Protein AF-A0A662P070-F1 (afdb_monomer)

Nearest PDB structures (foldseek):
  2gzx-assembly2_B  TM=8.001E-01  e=5.712E-09  Staphylococcus aureus subsp. aureus MW2
  3gg7-assembly1_A  TM=8.193E-01  e=1.951E-08  Deinococcus radiodurans
  1zzm-assembly1_A  TM=8.543E-01  e=7.584E-08  Escherichia coli
  3u4c-assembly1_A-2  TM=3.719E-01  e=3.209E-01  Bacillus subtilis
  1xg5-assembly2_B-2  TM=3.369E-01  e=1.247E+00  Homo sapiens

Sequence (146 aa):
MLVDVHCHLHLMRKHREALEKLKAEKIGCITHGLDPSSNRYVLELCKKERGVVYPSIGIHPRYAVNLSEEELEKELAFIEENSKKIICIGEIGLDYYRITDKDNRRKEKEVFLKLLELAEKLEKPISVHSRGAEEEVIETLGSYDL

Radius of gyration: 15.21 Å; Cα contacts (8 Å, |Δi|>4): 243; chains: 1; bounding box: 42×36×36 Å

pLDDT: mean 97.09, std 2.4, range [81.12, 98.88]

Mean predicted aligned error: 2.45 Å

Foldseek 3Di:
DAEAEEDALVPDPPSVVVLVVLVVVVYAYEHEAAFDVSLVVQLVVCVVSPSRYFYEYEHALVRQLVDDPVRLVVVLVVCLVCLVRHQAHDDAEAACVPDPDDSSRVRSVVRRLSSLVSCLVSVHHYHYDQHVNVVVRVVSCVVGDD

Secondary structure (DSSP, 8-state):
-EEEEEE-GGG-TTHHHHHHHHHHTTEEEEEEP-SHHHHHHHHHHHHHSTTTEEEEE---HHHHTT--HHHHHHHHHHHHHTGGG-SEEEEEE--TTT--SHHHHHHHHHHHHHHHHHHHHTT--EEEE-TT-HHHHHHHHTTS--

Structure (mmCIF, N/CA/C/O backbone):
data_AF-A0A662P070-F1
#
_entry.id   AF-A0A662P070-F1
#
loop_
_atom_site.group_PDB
_atom_site.id
_atom_site.type_symbol
_atom_site.label_atom_id
_atom_site.label_alt_id
_atom_site.label_comp_id
_atom_site.label_asym_id
_atom_site.label_entity_id
_atom_site.label_seq_id
_atom_site.pdbx_PDB_ins_code
_atom_site.Cartn_x
_atom_site.Cartn_y
_atom_site.Cartn_z
_atom_site.occupancy
_atom_site.B_iso_or_equiv
_atom_site.auth_seq_id
_atom_site.auth_comp_id
_atom_site.auth_asym_id
_atom_site.auth_atom_id
_atom_site.pdbx_PDB_model_num
ATOM 1 N N . MET A 1 1 ? -22.743 -3.155 9.155 1.00 81.12 1 MET A N 1
ATOM 2 C CA . MET A 1 1 ? -21.753 -2.060 9.218 1.00 81.12 1 MET A CA 1
ATOM 3 C C . MET A 1 1 ? -21.093 -1.993 7.856 1.00 81.12 1 MET A C 1
ATOM 5 O O . MET A 1 1 ? -20.703 -3.047 7.373 1.00 81.12 1 MET A O 1
ATOM 9 N N . LEU A 1 2 ? -21.063 -0.825 7.213 1.00 95.88 2 LEU A N 1
ATOM 10 C CA . LEU A 1 2 ? -20.390 -0.653 5.920 1.00 95.88 2 LEU A CA 1
ATOM 11 C C . LEU A 1 2 ? -18.925 -0.274 6.150 1.00 95.88 2 LEU A C 1
ATOM 13 O O . LEU A 1 2 ? -18.608 0.378 7.148 1.00 95.88 2 LEU A O 1
ATOM 17 N N . VAL A 1 3 ? -18.051 -0.683 5.232 1.00 96.62 3 VAL A N 1
ATOM 18 C CA . VAL A 1 3 ? -16.630 -0.327 5.247 1.00 96.62 3 VAL A CA 1
ATOM 19 C C . VAL A 1 3 ? -16.210 0.090 3.844 1.00 96.62 3 VAL A C 1
ATOM 21 O O . VAL A 1 3 ? -16.419 -0.659 2.893 1.00 96.62 3 VAL A O 1
ATOM 24 N N . ASP A 1 4 ? -15.621 1.275 3.729 1.00 96.94 4 ASP A N 1
ATOM 25 C CA . ASP A 1 4 ? -14.886 1.687 2.536 1.00 96.94 4 ASP A CA 1
ATOM 26 C C . ASP A 1 4 ? -13.483 1.068 2.590 1.00 96.94 4 ASP A C 1
ATOM 28 O O . ASP A 1 4 ? -12.659 1.436 3.431 1.00 96.94 4 ASP A O 1
ATOM 32 N N . VAL A 1 5 ? -13.239 0.066 1.747 1.00 97.19 5 VAL A N 1
ATOM 33 C CA . VAL A 1 5 ? -12.012 -0.739 1.799 1.00 97.19 5 VAL A CA 1
ATOM 34 C C . VAL A 1 5 ? -10.802 -0.052 1.172 1.00 97.19 5 VAL A C 1
ATOM 36 O O . VAL A 1 5 ? -9.703 -0.582 1.300 1.00 97.19 5 VAL A O 1
ATOM 39 N N . HIS A 1 6 ? -10.981 1.094 0.508 1.00 97.88 6 HIS A N 1
ATOM 40 C CA . HIS A 1 6 ? -9.875 1.804 -0.117 1.00 97.88 6 HIS A CA 1
ATOM 41 C C . HIS A 1 6 ? -10.179 3.295 -0.298 1.00 97.88 6 HIS A C 1
ATOM 43 O O . HIS A 1 6 ? -10.947 3.696 -1.174 1.00 97.88 6 HIS A O 1
ATOM 49 N N . CYS A 1 7 ? -9.503 4.144 0.477 1.00 96.94 7 CYS A N 1
ATOM 50 C CA . CYS A 1 7 ? -9.527 5.588 0.267 1.00 96.94 7 CYS A CA 1
ATOM 51 C C . CYS A 1 7 ? -8.201 6.278 0.637 1.00 96.94 7 CYS A C 1
ATOM 53 O O . CYS A 1 7 ? -7.297 5.698 1.240 1.00 96.94 7 CYS A O 1
ATOM 55 N N . HIS A 1 8 ? -8.099 7.574 0.324 1.00 97.06 8 HIS A N 1
ATOM 56 C CA . HIS A 1 8 ? -6.976 8.427 0.731 1.00 97.06 8 HIS A CA 1
ATOM 57 C C . HIS A 1 8 ? -7.488 9.662 1.469 1.00 97.06 8 HIS A C 1
ATOM 59 O O . HIS A 1 8 ? -7.460 10.777 0.941 1.00 97.06 8 HIS A O 1
ATOM 65 N N . LEU A 1 9 ? -7.955 9.484 2.709 1.00 95.06 9 LEU A N 1
ATOM 66 C CA . LEU A 1 9 ? -8.494 10.587 3.516 1.00 95.06 9 LEU A CA 1
ATOM 67 C C . LEU A 1 9 ? -7.517 11.764 3.610 1.00 95.06 9 LEU A C 1
ATOM 69 O O . LEU A 1 9 ? -7.926 12.915 3.498 1.00 95.06 9 LEU A O 1
ATOM 73 N N . HIS A 1 10 ? -6.222 11.481 3.751 1.00 90.94 10 HIS A N 1
ATOM 74 C CA . HIS A 1 10 ? -5.174 12.495 3.869 1.00 90.94 10 HIS A CA 1
ATOM 75 C C . HIS A 1 10 ? -5.015 13.392 2.623 1.00 90.94 10 HIS A C 1
ATOM 77 O O . HIS A 1 10 ? -4.516 14.509 2.744 1.00 90.94 10 HIS A O 1
ATOM 83 N N . LEU A 1 11 ? -5.483 12.952 1.448 1.00 93.94 11 LEU A N 1
ATOM 84 C CA . LEU A 1 11 ? -5.479 13.743 0.210 1.00 93.94 11 LEU A CA 1
ATOM 85 C C . LEU A 1 11 ? -6.790 14.504 -0.027 1.00 93.9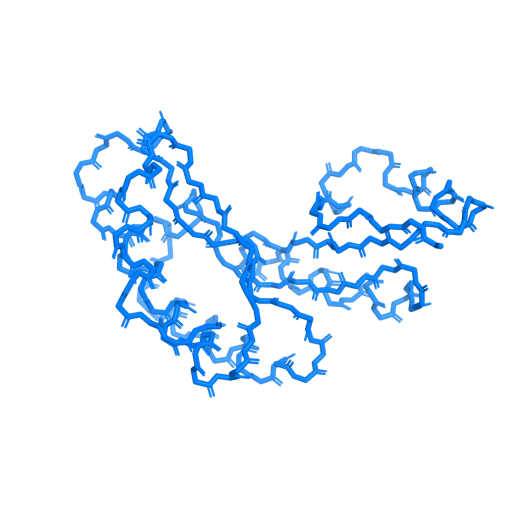4 11 LEU A C 1
ATOM 87 O O . LEU A 1 11 ? -6.876 15.347 -0.924 1.00 93.94 11 LEU A O 1
ATOM 91 N N . MET A 1 12 ? -7.839 14.231 0.752 1.00 92.75 12 MET A N 1
ATOM 92 C CA . MET A 1 12 ? -9.137 14.863 0.544 1.00 92.75 12 MET A CA 1
ATOM 93 C C . MET A 1 12 ? -9.133 16.316 1.025 1.00 92.75 12 MET A C 1
ATOM 95 O O . MET A 1 12 ? -8.923 16.615 2.205 1.00 92.75 12 MET A O 1
ATOM 99 N N . ARG A 1 13 ? -9.521 17.238 0.132 1.00 90.88 13 ARG A N 1
ATOM 100 C CA . ARG A 1 13 ? -9.687 18.669 0.460 1.00 90.88 13 ARG A CA 1
ATOM 101 C C . ARG A 1 13 ? -10.602 18.900 1.669 1.00 90.88 13 ARG A C 1
ATOM 103 O O . ARG A 1 13 ? -10.372 19.810 2.454 1.00 90.88 13 ARG A O 1
ATOM 110 N N . LYS A 1 14 ? -11.641 18.073 1.813 1.00 92.44 14 LYS A N 1
ATOM 111 C CA . LYS A 1 14 ? -12.642 18.132 2.889 1.00 92.44 14 LYS A CA 1
ATOM 112 C C . LYS A 1 14 ? -12.567 16.911 3.818 1.00 92.44 14 LYS A C 1
ATOM 114 O O . LYS A 1 14 ? -13.599 16.403 4.243 1.00 92.44 14 LYS A O 1
ATOM 119 N N . HIS A 1 15 ? -11.361 16.426 4.129 1.00 91.50 15 HIS A N 1
ATOM 120 C CA . HIS A 1 15 ? -11.171 15.213 4.940 1.00 91.50 15 HIS A CA 1
ATOM 121 C C . HIS A 1 15 ? -11.894 15.255 6.297 1.00 91.50 15 HIS A C 1
ATOM 123 O O . HIS A 1 15 ? -12.455 14.248 6.710 1.00 91.50 15 HIS A O 1
ATOM 129 N N . ARG A 1 16 ? -11.963 16.419 6.965 1.00 92.19 16 ARG A N 1
ATOM 130 C CA . ARG A 1 16 ? -12.717 16.568 8.225 1.00 92.19 16 ARG A CA 1
ATOM 131 C C . ARG A 1 16 ? -14.216 16.340 8.041 1.00 92.19 16 ARG A C 1
ATOM 133 O O . ARG A 1 16 ? -14.809 15.595 8.804 1.00 92.19 16 ARG A O 1
ATOM 140 N N . GLU A 1 17 ? -14.822 16.938 7.014 1.00 95.25 17 GLU A N 1
ATOM 141 C CA . GLU A 1 17 ? -16.247 16.723 6.719 1.00 95.25 17 GLU A CA 1
ATOM 142 C C . GLU A 1 17 ? -16.523 15.259 6.350 1.00 95.25 17 GLU A C 1
ATOM 144 O O . GLU A 1 17 ? -17.544 14.706 6.750 1.00 95.25 17 GLU A O 1
ATOM 149 N N . ALA A 1 18 ? -15.615 14.623 5.601 1.00 94.88 18 ALA A N 1
ATOM 150 C CA . ALA A 1 18 ? -15.723 13.206 5.263 1.00 94.88 18 ALA A CA 1
ATOM 151 C C . ALA A 1 18 ? -15.679 12.324 6.521 1.00 94.88 18 ALA A C 1
ATOM 153 O O . ALA A 1 18 ? -16.533 11.460 6.692 1.00 94.88 18 ALA A O 1
ATOM 154 N N . LEU A 1 19 ? -14.742 12.590 7.433 1.00 95.75 19 LEU A N 1
ATOM 155 C CA . LEU A 1 19 ? -14.610 11.878 8.702 1.00 95.75 19 LEU A CA 1
ATOM 156 C C . LEU A 1 19 ? -15.855 12.014 9.593 1.00 95.75 19 LEU A C 1
ATOM 158 O O . LEU A 1 19 ? -16.313 11.021 10.153 1.00 95.75 19 LEU A O 1
ATOM 162 N N . GLU A 1 20 ? -16.427 13.214 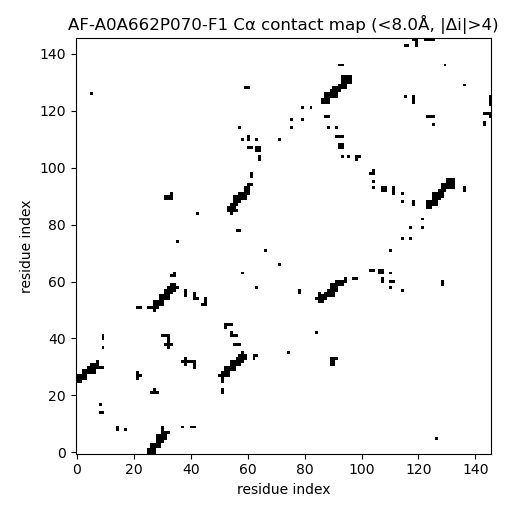9.702 1.00 95.81 20 GLU A N 1
ATOM 163 C CA . GLU A 1 20 ? -17.666 13.418 10.464 1.00 95.81 20 GLU A CA 1
ATOM 164 C C . GLU A 1 20 ? -18.838 12.631 9.863 1.00 95.81 20 GLU A C 1
ATOM 166 O O . GLU A 1 20 ? -19.617 12.024 10.598 1.00 95.81 20 GLU A O 1
ATOM 171 N N . LYS A 1 21 ? -18.929 12.555 8.528 1.00 95.56 21 LYS A N 1
ATOM 172 C CA . LYS A 1 21 ? -19.931 11.714 7.856 1.00 95.56 21 LYS A CA 1
ATOM 173 C C . LYS A 1 21 ? -19.711 10.227 8.123 1.00 95.56 21 LYS A C 1
ATOM 175 O O . LYS A 1 21 ? -20.669 9.540 8.455 1.00 95.56 21 LYS A O 1
ATOM 180 N N . LEU A 1 22 ? -18.472 9.740 8.033 1.00 96.00 22 LEU A N 1
ATOM 181 C CA . LEU A 1 22 ? -18.137 8.346 8.353 1.00 96.00 22 LEU A CA 1
ATOM 182 C C . LEU A 1 22 ? -18.572 7.983 9.782 1.00 96.00 22 LEU A C 1
ATOM 184 O O . LEU A 1 22 ? -19.208 6.952 9.994 1.00 96.00 22 LEU A O 1
ATOM 188 N N . LYS A 1 23 ? -18.308 8.869 10.752 1.00 95.81 23 LYS A N 1
ATOM 189 C CA . LYS A 1 23 ? -18.736 8.706 12.150 1.00 95.81 23 LYS A CA 1
ATOM 190 C C . LYS A 1 23 ? -20.257 8.680 12.295 1.00 95.81 23 LYS A C 1
ATOM 192 O O . LYS A 1 23 ? -20.785 7.770 12.932 1.00 95.81 23 LYS A O 1
ATOM 197 N N . ALA A 1 24 ? -20.952 9.660 11.715 1.00 96.88 24 ALA A N 1
ATOM 198 C CA . ALA A 1 24 ? -22.406 9.782 11.815 1.00 96.88 24 ALA A CA 1
ATOM 199 C C . ALA A 1 24 ? -23.131 8.567 11.211 1.00 96.88 24 ALA A C 1
ATOM 201 O O . ALA A 1 24 ? -24.051 8.025 11.822 1.00 96.88 24 ALA A O 1
ATOM 202 N N . GLU A 1 25 ? -22.657 8.100 10.055 1.00 96.69 25 GLU A N 1
ATOM 203 C CA . GLU A 1 25 ? -23.226 6.968 9.315 1.00 96.69 25 GLU A CA 1
ATOM 204 C C . GLU A 1 25 ? -22.700 5.601 9.796 1.00 96.69 25 GLU A C 1
ATOM 206 O O . GLU A 1 25 ? -23.131 4.557 9.306 1.00 96.69 25 GLU A O 1
ATOM 211 N N . LYS A 1 26 ? -21.776 5.579 10.770 1.00 96.31 26 LYS A N 1
ATOM 212 C CA . LYS A 1 26 ? -21.126 4.361 11.294 1.00 96.31 26 LYS A CA 1
ATOM 213 C C . LYS A 1 26 ? -20.469 3.524 10.185 1.00 96.31 26 LYS A C 1
ATOM 215 O O . LYS A 1 26 ? -20.617 2.298 10.137 1.00 96.31 26 LYS A O 1
ATOM 220 N N . ILE A 1 27 ? -19.752 4.207 9.296 1.00 97.06 27 ILE A N 1
ATOM 221 C CA . ILE A 1 27 ? -18.984 3.621 8.196 1.00 97.06 27 ILE A CA 1
ATOM 222 C C . ILE A 1 27 ? -17.507 3.622 8.591 1.00 97.06 27 ILE A C 1
ATOM 224 O O . ILE A 1 27 ? -16.945 4.670 8.909 1.00 97.06 27 ILE A O 1
ATOM 228 N N . GLY A 1 28 ? -16.879 2.447 8.576 1.00 97.31 28 GLY A N 1
ATOM 229 C CA . GLY A 1 28 ? -15.428 2.336 8.719 1.00 97.31 28 GLY A CA 1
ATOM 230 C C . GLY A 1 28 ? -14.722 2.633 7.397 1.00 97.31 28 GLY A C 1
ATOM 231 O O . GLY A 1 28 ? -15.320 2.484 6.333 1.00 97.31 28 GLY A O 1
ATOM 232 N N . CYS A 1 29 ? -13.449 3.010 7.426 1.00 97.56 29 CYS A N 1
ATOM 233 C CA . CYS A 1 29 ? -12.664 3.106 6.196 1.00 97.56 29 CYS A CA 1
ATOM 234 C C . CYS A 1 29 ? -11.212 2.676 6.379 1.00 97.56 29 CYS A C 1
ATOM 236 O O . CYS A 1 29 ? -10.633 2.839 7.456 1.00 97.56 29 CYS A O 1
ATOM 238 N N . ILE A 1 30 ? -10.632 2.155 5.305 1.00 98.31 30 ILE A N 1
ATOM 239 C CA . ILE A 1 30 ? -9.211 1.858 5.185 1.00 98.31 30 ILE A CA 1
ATOM 240 C C . ILE A 1 30 ? -8.576 3.003 4.407 1.00 98.31 30 ILE A C 1
ATOM 242 O O . ILE A 1 30 ? -8.880 3.200 3.231 1.00 98.31 30 ILE A O 1
ATOM 246 N N . THR A 1 31 ? -7.709 3.776 5.062 1.00 98.25 31 THR A N 1
ATOM 247 C CA . THR A 1 31 ? -6.966 4.836 4.377 1.00 98.25 31 THR A CA 1
ATOM 248 C C . THR A 1 31 ? -5.546 4.377 4.084 1.00 98.25 31 THR A C 1
ATOM 250 O O . THR A 1 31 ? -4.839 3.910 4.978 1.00 98.25 31 THR A O 1
ATOM 253 N N . HIS A 1 32 ? -5.126 4.558 2.836 1.00 98.50 32 HIS A N 1
ATOM 254 C CA . HIS A 1 32 ? -3.812 4.144 2.353 1.00 98.50 32 HIS A CA 1
ATOM 255 C C . HIS A 1 32 ? -2.840 5.313 2.341 1.00 98.50 32 HIS A C 1
ATOM 257 O O . HIS A 1 32 ? -3.191 6.400 1.870 1.00 98.50 32 HIS A O 1
ATOM 263 N N . GLY A 1 33 ? -1.629 5.084 2.841 1.00 98.31 33 GLY A N 1
ATOM 264 C CA 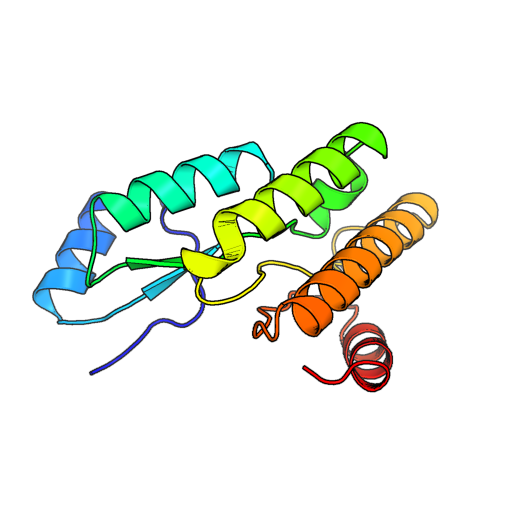. GLY A 1 33 ? -0.464 5.887 2.491 1.00 98.31 33 GLY A CA 1
ATOM 265 C C . GLY A 1 33 ? 0.082 5.465 1.124 1.00 98.31 33 GLY A C 1
ATOM 266 O O . GLY A 1 33 ? -0.213 4.378 0.627 1.00 98.31 33 GLY A O 1
ATOM 267 N N . LEU A 1 34 ? 0.817 6.367 0.484 1.00 98.31 34 LEU A N 1
ATOM 268 C CA . LEU A 1 34 ? 1.299 6.218 -0.894 1.00 98.31 34 LEU A CA 1
ATOM 269 C C . LEU A 1 34 ? 2.825 6.290 -0.997 1.00 98.31 34 LEU A C 1
ATOM 271 O O . LEU A 1 34 ? 3.399 5.908 -2.014 1.00 98.31 34 LEU A O 1
ATOM 275 N N . ASP A 1 35 ? 3.467 6.835 0.028 1.00 98.50 35 ASP A N 1
ATOM 276 C CA . ASP A 1 35 ? 4.880 7.162 0.074 1.00 98.50 35 ASP A CA 1
ATOM 277 C C . ASP A 1 35 ? 5.322 7.292 1.541 1.00 98.50 35 ASP A C 1
ATOM 279 O O . ASP A 1 35 ? 4.474 7.404 2.437 1.00 98.50 35 ASP A O 1
ATOM 283 N N . PRO A 1 36 ? 6.637 7.355 1.804 1.00 98.38 36 PRO A N 1
ATOM 284 C CA . PRO A 1 36 ? 7.171 7.541 3.141 1.00 98.38 36 PRO A CA 1
ATOM 285 C C . PRO A 1 36 ? 6.447 8.611 3.981 1.00 98.38 36 PRO A C 1
ATOM 287 O O . PRO A 1 36 ? 6.046 8.352 5.118 1.00 98.38 36 PRO A O 1
ATOM 290 N N . SER A 1 37 ? 6.244 9.815 3.459 1.00 98.00 37 SER A N 1
ATOM 291 C CA . SER A 1 37 ? 5.655 10.911 4.231 1.00 98.00 37 SER A CA 1
ATOM 292 C C . SER A 1 37 ? 4.180 10.660 4.562 1.00 98.00 37 SER A C 1
ATOM 294 O O . SER A 1 37 ? 3.760 10.828 5.715 1.00 98.00 37 SER A O 1
ATOM 296 N N . SER A 1 38 ? 3.400 10.187 3.586 1.00 98.25 38 SER A N 1
ATOM 297 C CA . SER A 1 38 ? 1.978 9.893 3.773 1.00 98.25 38 SER A CA 1
ATOM 298 C C . SER A 1 38 ? 1.748 8.670 4.665 1.00 98.25 38 SER A C 1
ATOM 300 O O . SER A 1 38 ? 0.809 8.686 5.461 1.00 98.25 38 SER A O 1
ATOM 302 N N . ASN A 1 39 ? 2.644 7.678 4.660 1.00 98.62 39 ASN A N 1
ATOM 303 C CA . ASN A 1 39 ? 2.592 6.531 5.574 1.00 98.62 39 ASN A CA 1
ATOM 304 C C . ASN A 1 39 ? 2.644 6.963 7.050 1.00 98.62 39 ASN A C 1
ATOM 306 O O . ASN A 1 39 ? 1.823 6.526 7.863 1.00 98.62 39 ASN A O 1
ATOM 310 N N . ARG A 1 40 ? 3.552 7.884 7.411 1.00 98.44 40 ARG A N 1
ATOM 311 C CA . ARG A 1 40 ? 3.632 8.421 8.787 1.00 98.44 40 ARG A CA 1
ATOM 312 C C . ARG A 1 40 ? 2.367 9.195 9.146 1.00 98.44 40 ARG A C 1
ATOM 314 O O . ARG A 1 40 ? 1.842 9.039 10.249 1.00 98.44 40 ARG A O 1
ATOM 321 N N . TYR A 1 41 ? 1.853 9.996 8.212 1.00 97.75 41 TYR A N 1
ATOM 322 C CA . TYR A 1 41 ? 0.612 10.736 8.420 1.00 97.75 41 TYR A CA 1
ATOM 323 C C . TYR A 1 41 ? -0.580 9.801 8.667 1.00 97.75 41 TYR A C 1
ATOM 325 O O . TYR A 1 41 ? -1.353 10.027 9.598 1.00 97.75 41 TYR A O 1
ATOM 333 N N . VAL A 1 42 ? -0.723 8.745 7.864 1.00 98.19 42 VAL A N 1
ATOM 334 C CA . VAL A 1 42 ? -1.817 7.771 7.969 1.00 98.19 42 VAL A CA 1
ATOM 335 C C . VAL A 1 42 ? -1.814 7.067 9.323 1.00 98.19 42 VAL A C 1
ATOM 337 O O . VAL A 1 42 ? -2.869 6.979 9.956 1.00 98.19 42 VAL A O 1
ATOM 340 N N . LEU A 1 43 ? -0.649 6.640 9.820 1.00 98.38 43 LEU A N 1
ATOM 341 C CA . LEU A 1 43 ? -0.547 6.039 11.153 1.00 98.38 43 LEU A CA 1
ATOM 342 C C . LEU A 1 43 ? -1.003 7.006 12.256 1.00 98.38 43 LEU A C 1
ATOM 344 O O . LEU A 1 43 ? -1.764 6.615 13.145 1.00 98.38 43 LEU A O 1
ATOM 348 N N . GLU A 1 44 ? -0.594 8.274 12.187 1.00 97.81 44 GLU A N 1
ATOM 349 C CA . GLU A 1 44 ? -0.993 9.286 13.171 1.00 97.81 44 GLU A CA 1
ATOM 350 C C . GLU A 1 44 ? -2.478 9.663 13.072 1.00 97.81 44 GLU A C 1
ATOM 352 O O . GLU A 1 44 ? -3.132 9.856 14.100 1.00 97.81 44 GLU A O 1
ATOM 357 N N . LEU A 1 45 ? -3.042 9.731 11.862 1.00 96.25 45 LEU A N 1
ATOM 358 C CA . LEU A 1 45 ? -4.475 9.950 11.658 1.00 96.25 45 LEU A CA 1
ATOM 359 C C . LEU A 1 45 ? -5.288 8.805 12.274 1.00 96.25 45 LEU A C 1
ATOM 361 O O . LEU A 1 45 ? -6.184 9.051 13.080 1.00 96.25 45 LEU A O 1
ATOM 365 N N . CYS A 1 46 ? -4.949 7.555 11.959 1.00 96.88 46 CYS A N 1
ATOM 366 C CA . CYS A 1 46 ? -5.691 6.391 12.452 1.00 96.88 46 CYS A CA 1
ATOM 367 C C . CYS A 1 46 ? -5.547 6.209 13.967 1.00 96.88 46 CYS A C 1
ATOM 369 O O . CYS A 1 46 ? -6.455 5.717 14.634 1.00 96.88 46 CYS A O 1
ATOM 371 N N . LYS A 1 47 ? -4.426 6.652 14.547 1.00 96.81 47 LYS A N 1
ATOM 372 C CA . LYS A 1 47 ? -4.250 6.709 16.001 1.00 96.81 47 LYS A CA 1
ATOM 373 C C . LYS A 1 47 ? -5.235 7.677 16.668 1.00 96.81 47 LYS A C 1
ATOM 375 O O . LYS A 1 47 ? -5.681 7.386 17.777 1.00 96.81 47 LYS A O 1
ATOM 380 N N . LYS A 1 48 ? -5.565 8.801 16.021 1.00 95.81 48 LYS A N 1
ATOM 381 C CA . LYS A 1 48 ? -6.536 9.792 16.521 1.00 95.81 48 LYS A CA 1
ATOM 382 C C . LYS A 1 48 ? -7.979 9.343 16.301 1.00 95.81 48 LYS A C 1
ATOM 384 O O . LYS A 1 48 ? -8.804 9.503 17.191 1.00 95.81 48 LYS A O 1
ATOM 389 N N . GLU A 1 49 ? -8.257 8.724 15.158 1.00 96.12 49 GLU A N 1
ATOM 390 C CA . GLU A 1 49 ? -9.606 8.346 14.713 1.00 96.12 49 GLU A CA 1
ATOM 391 C C . GLU A 1 49 ? -9.895 6.842 14.882 1.00 96.12 49 GLU A C 1
ATOM 393 O O . GLU A 1 49 ? -10.520 6.195 14.032 1.00 96.12 49 GLU A O 1
ATOM 398 N N . ARG A 1 50 ? -9.411 6.267 15.992 1.00 93.38 50 ARG A N 1
ATOM 399 C CA . ARG A 1 50 ? -9.543 4.836 16.303 1.00 93.38 50 ARG A CA 1
ATOM 400 C C . ARG A 1 50 ? -11.005 4.391 16.312 1.00 93.38 50 ARG A C 1
ATOM 402 O O . ARG A 1 50 ? -11.860 5.043 16.903 1.00 93.38 50 ARG A O 1
ATOM 409 N N . GLY A 1 51 ? -11.261 3.231 15.710 1.00 92.88 51 GLY A N 1
ATOM 410 C CA . GLY A 1 51 ? -12.599 2.636 15.612 1.00 92.88 51 GLY A CA 1
ATOM 411 C C . GLY A 1 51 ? -13.411 3.102 14.401 1.00 92.88 51 GLY A C 1
ATOM 412 O O . GLY A 1 51 ? -14.514 2.605 14.202 1.00 92.88 51 GLY A O 1
ATOM 413 N N . VAL A 1 52 ? -12.872 4.022 13.593 1.00 96.38 52 VAL A N 1
ATOM 414 C CA . VAL A 1 52 ? -13.510 4.514 12.360 1.00 96.38 52 VAL A CA 1
ATOM 415 C C . VAL A 1 52 ? -12.548 4.438 11.179 1.00 96.38 52 VAL A C 1
ATOM 417 O O . VAL A 1 52 ? -12.932 3.981 10.105 1.00 96.38 52 VAL A O 1
ATOM 420 N N . VAL A 1 53 ? -11.293 4.854 11.372 1.00 97.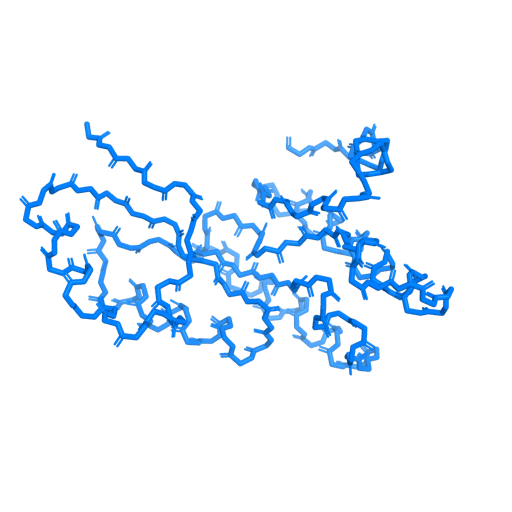38 53 VAL A N 1
ATOM 421 C CA . VAL A 1 53 ? -10.273 4.868 10.316 1.00 97.38 53 VAL A CA 1
ATOM 422 C C . VAL A 1 53 ? -9.181 3.850 10.630 1.00 97.38 53 VAL A C 1
ATOM 424 O O . VAL A 1 53 ? -8.613 3.851 11.725 1.00 97.38 53 VAL A O 1
ATOM 427 N N . TYR A 1 54 ? -8.884 2.991 9.660 1.00 98.06 54 TYR A N 1
ATOM 428 C CA . TYR A 1 54 ? -7.912 1.910 9.767 1.00 98.06 54 TYR A CA 1
ATOM 429 C C . TYR A 1 54 ? -6.734 2.154 8.814 1.00 98.06 54 TYR A C 1
ATOM 431 O O . TYR A 1 54 ? -6.956 2.538 7.662 1.00 98.06 54 TYR A O 1
ATO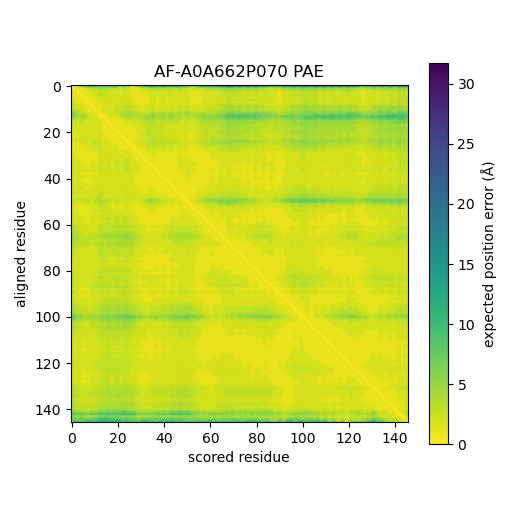M 439 N N . PRO A 1 55 ? -5.483 1.957 9.268 1.00 98.38 55 PRO A N 1
ATOM 440 C CA . PRO A 1 55 ? -4.319 2.321 8.475 1.00 98.38 55 PRO A CA 1
ATOM 441 C C . PRO A 1 55 ? -3.879 1.192 7.545 1.00 98.38 55 PRO A C 1
ATOM 443 O O . PRO A 1 55 ? -3.707 0.043 7.963 1.00 98.38 55 PRO A O 1
ATOM 446 N N . SER A 1 56 ? -3.584 1.574 6.310 1.00 98.69 56 SER A N 1
ATOM 447 C CA . SER A 1 56 ? -2.773 0.81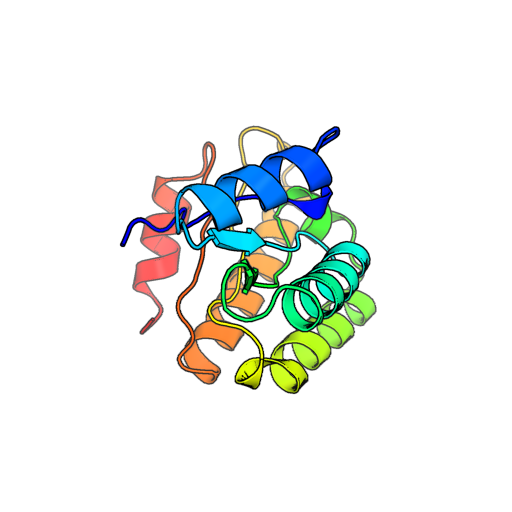5 5.368 1.00 98.69 56 SER A CA 1
ATOM 448 C C . SER A 1 56 ? -1.602 1.684 4.916 1.00 98.69 56 SER A C 1
ATOM 450 O O . SER A 1 56 ? -1.763 2.890 4.713 1.00 98.69 56 SER A O 1
ATOM 452 N N . ILE A 1 57 ? -0.412 1.097 4.836 1.00 98.81 57 ILE A N 1
ATOM 453 C CA . ILE A 1 57 ? 0.804 1.791 4.399 1.00 98.81 57 ILE A CA 1
ATOM 454 C C . ILE A 1 57 ? 1.532 0.940 3.365 1.00 98.81 57 ILE A C 1
ATOM 456 O O . ILE A 1 57 ? 1.498 -0.289 3.429 1.00 98.81 57 ILE A O 1
ATOM 460 N N . GLY A 1 58 ? 2.172 1.602 2.411 1.00 98.56 58 GLY A N 1
ATOM 461 C CA . GLY A 1 58 ? 2.815 0.979 1.261 1.00 98.56 58 GLY A CA 1
ATOM 462 C C . GLY A 1 58 ? 3.536 2.024 0.418 1.00 98.56 58 GLY A C 1
ATOM 463 O O . GLY A 1 58 ? 3.766 3.147 0.874 1.00 98.56 58 GLY A O 1
ATOM 464 N N . ILE A 1 59 ? 3.907 1.661 -0.806 1.00 98.81 59 ILE A N 1
ATOM 465 C CA . ILE A 1 59 ? 4.508 2.585 -1.769 1.00 98.81 59 ILE A CA 1
ATOM 466 C C . ILE A 1 59 ? 3.762 2.429 -3.091 1.00 98.81 59 ILE A C 1
ATOM 468 O O . ILE A 1 59 ? 3.893 1.417 -3.779 1.00 98.81 59 ILE A O 1
ATOM 472 N N . HIS A 1 60 ? 3.004 3.456 -3.463 1.00 98.69 60 HIS A N 1
ATOM 473 C CA . HIS A 1 60 ? 2.266 3.468 -4.718 1.00 98.69 60 HIS A CA 1
ATOM 474 C C . HIS A 1 60 ? 3.256 3.582 -5.895 1.00 98.69 60 HIS A C 1
ATOM 476 O O . HIS A 1 60 ? 4.229 4.340 -5.791 1.00 98.69 60 HIS A O 1
ATOM 482 N N . PRO A 1 61 ? 3.008 2.927 -7.049 1.00 98.19 61 PRO A N 1
ATOM 483 C CA . PRO A 1 61 ? 3.947 2.846 -8.181 1.00 98.19 61 PRO A CA 1
ATOM 484 C C . PRO A 1 61 ? 4.536 4.197 -8.614 1.00 98.19 61 PRO A C 1
ATOM 486 O O . PRO A 1 61 ? 5.743 4.361 -8.776 1.00 98.19 61 PRO A O 1
ATOM 489 N N . ARG A 1 62 ? 3.693 5.235 -8.685 1.00 97.00 62 ARG A N 1
ATOM 490 C CA . ARG A 1 62 ? 4.121 6.622 -8.948 1.00 97.00 62 ARG A CA 1
ATOM 491 C C . ARG A 1 62 ? 5.241 7.142 -8.027 1.00 97.00 62 ARG A C 1
ATOM 493 O O . ARG A 1 62 ? 6.033 7.975 -8.461 1.00 97.00 62 ARG A O 1
ATOM 500 N N . TYR A 1 63 ? 5.271 6.738 -6.762 1.00 97.69 63 TYR A N 1
ATOM 501 C CA . TYR A 1 63 ? 6.291 7.162 -5.800 1.00 97.69 63 TYR A CA 1
ATOM 502 C C . TYR A 1 63 ? 7.470 6.192 -5.764 1.00 97.69 63 TYR A C 1
ATOM 504 O O . TYR A 1 63 ? 8.601 6.646 -5.600 1.00 97.69 63 TYR A O 1
ATOM 512 N N . ALA A 1 64 ? 7.226 4.902 -6.013 1.00 97.00 64 ALA A N 1
ATOM 513 C CA . ALA A 1 64 ? 8.248 3.859 -6.092 1.00 97.00 64 ALA A CA 1
ATOM 514 C C . ALA A 1 64 ? 9.409 4.245 -7.021 1.00 97.00 64 ALA A C 1
ATOM 516 O O . ALA A 1 64 ? 10.579 4.117 -6.664 1.00 97.00 64 ALA A O 1
ATOM 517 N N . VAL A 1 65 ? 9.094 4.823 -8.182 1.00 97.25 65 VAL A N 1
ATOM 518 C CA . VAL A 1 65 ? 10.095 5.211 -9.188 1.00 97.25 65 VAL A CA 1
ATOM 519 C C . VAL A 1 65 ? 11.042 6.327 -8.728 1.00 97.25 65 VAL A C 1
ATOM 521 O O . VAL A 1 65 ? 12.110 6.504 -9.311 1.00 97.25 65 VAL A O 1
ATOM 524 N N . ASN A 1 66 ? 10.712 7.049 -7.655 1.00 96.88 66 ASN A N 1
ATOM 525 C CA . ASN A 1 66 ? 11.511 8.169 -7.152 1.00 96.88 66 ASN A CA 1
ATOM 526 C C . ASN A 1 66 ? 12.404 7.807 -5.958 1.00 96.88 66 ASN A C 1
ATOM 528 O O . ASN A 1 66 ? 13.278 8.597 -5.620 1.00 96.88 66 ASN A O 1
ATOM 532 N N . LEU A 1 67 ? 12.225 6.636 -5.340 1.00 96.50 67 LEU A N 1
ATOM 533 C CA . LEU A 1 67 ? 13.012 6.235 -4.170 1.00 96.50 67 LEU A CA 1
ATOM 534 C C . LEU A 1 67 ? 14.382 5.697 -4.583 1.00 96.50 67 LEU A C 1
ATOM 536 O O . LEU A 1 67 ? 14.491 4.920 -5.531 1.00 96.50 67 LEU A O 1
ATOM 540 N N . SER A 1 68 ? 15.438 6.091 -3.886 1.00 97.69 68 SER A N 1
ATOM 541 C CA . SER A 1 68 ? 16.702 5.353 -3.919 1.00 97.69 68 SER A CA 1
ATOM 542 C C . SER A 1 68 ? 16.555 3.994 -3.226 1.00 97.69 68 SER A C 1
ATOM 544 O O . SER A 1 68 ? 15.623 3.774 -2.454 1.00 97.69 68 SER A O 1
ATOM 546 N N . GLU A 1 69 ? 17.504 3.092 -3.471 1.00 97.19 69 GLU A N 1
ATOM 547 C CA . GLU A 1 69 ? 17.536 1.785 -2.804 1.00 97.19 69 GLU A CA 1
ATOM 548 C C . GLU A 1 69 ? 17.611 1.935 -1.275 1.00 97.19 69 GLU A C 1
ATOM 550 O O . GLU A 1 69 ? 16.877 1.282 -0.544 1.00 97.19 69 GLU A O 1
ATOM 555 N N . GLU A 1 70 ? 18.423 2.871 -0.772 1.00 98.25 70 GLU A N 1
ATOM 556 C CA . GLU A 1 70 ? 18.525 3.139 0.668 1.00 98.25 70 GLU A CA 1
ATOM 557 C C . GLU A 1 70 ? 17.197 3.638 1.264 1.00 98.25 70 GLU A C 1
ATOM 559 O O . GLU A 1 70 ? 16.824 3.254 2.374 1.00 98.25 70 GLU A O 1
ATOM 564 N N . GLU A 1 71 ? 16.476 4.504 0.549 1.00 98.38 71 GLU A N 1
ATOM 565 C CA . GLU A 1 71 ? 15.166 4.991 0.994 1.00 98.38 71 GLU A CA 1
ATOM 566 C C . GLU A 1 71 ? 14.110 3.886 0.976 1.00 98.38 71 GLU A C 1
ATOM 568 O O . GLU A 1 71 ? 13.291 3.82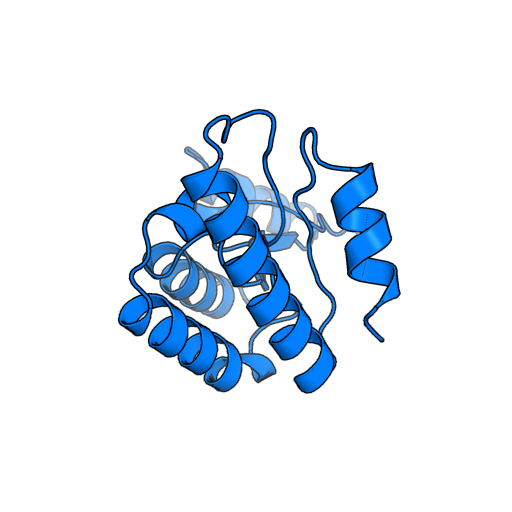0 1.893 1.00 98.38 71 GLU A O 1
ATOM 573 N N . LEU A 1 72 ? 14.150 3.010 -0.030 1.00 98.56 72 LEU A N 1
ATOM 574 C CA . LEU A 1 72 ? 13.268 1.854 -0.124 1.00 98.56 72 LEU A CA 1
ATOM 575 C C . LEU A 1 72 ? 13.488 0.889 1.043 1.00 98.56 72 LEU A C 1
ATOM 577 O O . LEU A 1 72 ? 12.528 0.550 1.728 1.00 98.56 72 LEU A O 1
ATOM 581 N N . GLU A 1 73 ? 14.733 0.507 1.326 1.00 98.62 73 GLU A N 1
ATOM 582 C CA . GLU A 1 73 ? 15.055 -0.404 2.434 1.00 98.62 73 GLU A CA 1
ATOM 583 C C . GLU A 1 73 ? 14.638 0.177 3.795 1.00 98.62 73 GLU A C 1
ATOM 585 O O . GLU A 1 73 ? 14.056 -0.516 4.635 1.00 98.62 73 GLU A O 1
ATOM 590 N N . LYS A 1 74 ? 14.846 1.485 4.006 1.00 98.69 74 LYS A N 1
ATOM 591 C CA . LYS A 1 74 ? 14.342 2.181 5.203 1.00 98.69 74 LYS A CA 1
ATOM 592 C C . LYS A 1 74 ? 12.821 2.130 5.301 1.00 98.69 74 LYS A C 1
ATOM 594 O O . LYS A 1 74 ? 12.288 2.011 6.405 1.00 98.69 74 LYS A O 1
ATOM 599 N N . GLU A 1 75 ? 12.118 2.250 4.179 1.00 98.75 75 GLU A N 1
ATOM 600 C CA . GLU A 1 75 ? 10.660 2.208 4.172 1.00 98.75 75 GLU A CA 1
ATOM 601 C C . GLU A 1 75 ? 10.117 0.795 4.400 1.00 98.75 75 GLU A C 1
ATOM 603 O O . GLU A 1 75 ? 9.183 0.637 5.181 1.00 98.75 75 GLU A O 1
ATOM 608 N N . LEU A 1 76 ? 10.729 -0.236 3.813 1.00 98.81 76 LEU A N 1
ATOM 609 C CA . LEU A 1 76 ? 10.376 -1.636 4.074 1.00 98.81 76 LEU A CA 1
ATOM 610 C C . LEU A 1 76 ? 10.542 -1.977 5.562 1.00 98.81 76 LEU A C 1
ATOM 612 O O . LEU A 1 76 ? 9.615 -2.504 6.179 1.00 98.81 76 LEU A O 1
ATOM 616 N N . ALA A 1 77 ? 11.664 -1.577 6.173 1.00 98.81 77 ALA A N 1
ATOM 617 C CA . ALA A 1 77 ? 11.887 -1.741 7.610 1.00 98.81 77 ALA A CA 1
ATOM 618 C C . ALA A 1 77 ? 10.848 -0.979 8.453 1.00 98.81 77 ALA A C 1
ATOM 620 O O . ALA A 1 77 ? 10.354 -1.491 9.459 1.00 98.81 77 ALA A O 1
ATOM 621 N N . PHE A 1 78 ? 10.471 0.234 8.033 1.00 98.88 78 PHE A N 1
ATOM 622 C CA . PHE A 1 78 ? 9.432 1.015 8.702 1.00 98.88 78 PHE A CA 1
ATOM 623 C C . PHE A 1 78 ? 8.055 0.336 8.628 1.00 98.88 78 PHE A C 1
ATOM 625 O O . PHE A 1 78 ? 7.327 0.317 9.626 1.00 98.88 78 PHE A O 1
ATOM 632 N N . ILE A 1 79 ? 7.689 -0.229 7.473 1.00 98.81 79 ILE A N 1
ATOM 633 C CA . ILE A 1 79 ? 6.444 -0.988 7.302 1.00 98.81 79 ILE A CA 1
ATOM 634 C C . ILE A 1 79 ? 6.462 -2.227 8.204 1.00 98.81 79 ILE A C 1
ATOM 636 O O . ILE A 1 79 ? 5.498 -2.459 8.936 1.00 98.81 79 ILE A O 1
ATOM 640 N N . GLU A 1 80 ? 7.571 -2.971 8.227 1.00 98.75 80 GLU A N 1
ATOM 641 C CA . GLU A 1 80 ? 7.749 -4.151 9.077 1.00 98.75 80 GLU A CA 1
ATOM 642 C C . GLU A 1 80 ? 7.592 -3.828 10.572 1.00 98.75 80 GLU A C 1
ATOM 644 O O . GLU A 1 80 ? 6.802 -4.473 11.270 1.00 98.75 80 GLU A O 1
ATOM 649 N N . GLU A 1 81 ? 8.261 -2.780 11.063 1.00 98.69 81 GLU A N 1
ATOM 650 C CA . GLU A 1 81 ? 8.170 -2.331 12.460 1.00 98.69 81 GLU A CA 1
ATOM 651 C C . GLU A 1 81 ? 6.728 -1.957 12.854 1.00 98.69 81 GLU A C 1
ATOM 653 O O . GLU A 1 81 ? 6.285 -2.167 13.989 1.00 98.69 81 GLU A O 1
ATOM 658 N N . ASN A 1 82 ? 5.959 -1.419 11.904 1.00 98.69 82 ASN A N 1
ATOM 659 C CA . ASN A 1 82 ? 4.586 -0.971 12.120 1.00 98.69 82 ASN A CA 1
ATOM 660 C C . ASN A 1 82 ? 3.525 -1.998 11.693 1.00 98.69 82 ASN A C 1
ATOM 662 O O . ASN A 1 82 ? 2.331 -1.712 11.814 1.00 98.69 82 ASN A O 1
ATOM 666 N N . SER A 1 83 ? 3.925 -3.211 11.303 1.00 98.38 83 SER A N 1
ATOM 667 C CA . SER A 1 83 ? 3.050 -4.303 10.843 1.00 98.38 83 SER A CA 1
ATOM 668 C C . SER A 1 83 ? 1.880 -4.602 11.791 1.00 98.38 83 SER A C 1
ATOM 670 O O . SER A 1 83 ? 0.748 -4.821 11.361 1.00 98.38 83 SER A O 1
ATOM 672 N N . LYS A 1 84 ? 2.101 -4.535 13.110 1.00 98.00 84 LYS A N 1
ATOM 673 C CA . LYS A 1 84 ? 1.053 -4.755 14.130 1.00 98.00 84 LYS A CA 1
ATOM 674 C C . LYS A 1 84 ? 0.003 -3.643 14.201 1.00 98.00 84 LYS A C 1
ATOM 676 O O . LYS A 1 84 ? -1.049 -3.842 14.800 1.00 98.00 84 LYS A O 1
ATOM 681 N N . LYS A 1 85 ? 0.292 -2.465 13.645 1.00 97.81 85 LYS A N 1
ATOM 682 C CA . LYS A 1 85 ? -0.610 -1.303 13.654 1.00 97.81 85 LYS A CA 1
ATOM 683 C C . LYS A 1 85 ? -1.465 -1.224 12.393 1.00 97.81 85 LYS A C 1
ATOM 685 O O . LYS A 1 85 ? -2.463 -0.513 12.426 1.00 97.81 85 LYS A O 1
ATOM 690 N N . ILE A 1 86 ? -1.075 -1.911 11.319 1.00 98.31 86 ILE A N 1
ATOM 691 C CA . ILE A 1 86 ? -1.693 -1.814 9.991 1.00 98.31 86 ILE A CA 1
ATOM 692 C C . ILE A 1 86 ? -2.544 -3.040 9.682 1.00 98.31 86 ILE A C 1
ATOM 694 O O . ILE A 1 86 ? -2.264 -4.149 10.148 1.00 98.31 86 ILE A O 1
ATOM 698 N N . ILE A 1 87 ? -3.592 -2.836 8.889 1.00 97.88 87 ILE A N 1
ATOM 699 C CA . ILE A 1 87 ? -4.512 -3.910 8.496 1.00 97.88 87 ILE A CA 1
ATOM 700 C C . ILE A 1 87 ? -4.126 -4.576 7.171 1.00 97.88 87 ILE A C 1
ATOM 702 O O . ILE A 1 87 ? -4.422 -5.751 6.994 1.00 97.88 87 ILE A O 1
ATOM 706 N N . CYS A 1 88 ? -3.434 -3.863 6.282 1.00 97.88 88 CYS A N 1
ATOM 707 C CA . CYS A 1 88 ? -2.915 -4.381 5.016 1.00 97.88 88 CYS A CA 1
ATOM 708 C C . CYS A 1 88 ? -1.732 -3.536 4.522 1.00 97.88 88 CYS A C 1
ATOM 710 O O . CYS A 1 88 ? -1.588 -2.373 4.924 1.00 97.88 88 CYS A O 1
ATOM 712 N N . ILE A 1 89 ? -0.913 -4.107 3.636 1.00 98.75 89 ILE A N 1
ATOM 713 C CA . ILE A 1 89 ? 0.138 -3.379 2.916 1.00 98.75 89 ILE A CA 1
ATOM 714 C C . ILE A 1 89 ? -0.464 -2.797 1.637 1.00 98.75 89 ILE A C 1
ATOM 716 O O . ILE A 1 89 ? -1.003 -3.511 0.793 1.00 98.75 89 ILE A O 1
ATOM 720 N N . GLY A 1 90 ? -0.430 -1.477 1.513 1.00 97.69 90 GLY A N 1
ATOM 721 C CA . GLY A 1 90 ? -1.115 -0.782 0.434 1.00 97.69 90 GLY A CA 1
ATOM 722 C C . GLY A 1 90 ? -1.037 0.739 0.562 1.00 97.69 90 GLY A C 1
ATOM 723 O O . GLY A 1 90 ? -0.924 1.276 1.657 1.00 97.69 90 GLY A O 1
ATOM 724 N N . GLU A 1 91 ? -1.136 1.484 -0.526 1.00 98.50 91 GLU A N 1
ATOM 725 C CA . GLU A 1 91 ? -1.370 0.993 -1.890 1.00 98.50 91 GLU A CA 1
ATOM 726 C C . GLU A 1 91 ? -0.052 0.594 -2.570 1.00 98.50 91 GLU A C 1
ATOM 728 O O . GLU A 1 91 ? 0.921 1.342 -2.510 1.00 98.50 91 GLU A O 1
ATOM 733 N N . ILE A 1 92 ? -0.014 -0.590 -3.188 1.00 98.75 92 ILE A N 1
ATOM 734 C CA . ILE A 1 92 ? 1.157 -1.142 -3.896 1.00 98.75 92 ILE A CA 1
ATOM 735 C C . ILE A 1 92 ? 0.740 -1.634 -5.283 1.00 98.75 92 ILE A C 1
ATOM 737 O O . ILE A 1 92 ? -0.440 -1.879 -5.495 1.00 98.75 92 ILE A O 1
ATOM 741 N N . GLY A 1 93 ? 1.663 -1.806 -6.229 1.00 98.56 93 GLY A N 1
ATOM 742 C CA . GLY A 1 93 ? 1.338 -2.385 -7.539 1.00 98.56 93 GLY A CA 1
ATOM 743 C C . GLY A 1 93 ? 2.022 -1.685 -8.705 1.00 98.56 93 GLY A C 1
ATOM 744 O O . GLY A 1 93 ? 3.127 -1.173 -8.544 1.00 98.56 93 GLY A O 1
ATOM 745 N N . LEU A 1 94 ? 1.360 -1.670 -9.865 1.00 98.69 94 LEU A N 1
ATOM 746 C CA . LEU A 1 94 ? 1.903 -1.213 -11.152 1.00 98.69 94 LEU A CA 1
ATOM 747 C C . LEU A 1 94 ? 0.957 -0.206 -11.836 1.00 98.69 94 LEU A C 1
ATOM 749 O O . LEU A 1 94 ? -0.262 -0.387 -11.818 1.00 98.69 94 LEU A O 1
ATOM 753 N N . ASP A 1 95 ? 1.498 0.846 -12.462 1.00 98.38 95 ASP A N 1
ATOM 754 C CA . ASP A 1 95 ? 0.732 1.859 -13.216 1.00 98.38 95 ASP A CA 1
ATOM 755 C C . ASP A 1 95 ? 1.326 2.118 -14.608 1.00 98.38 95 ASP A C 1
ATOM 757 O O . ASP A 1 95 ? 1.911 3.168 -14.888 1.00 98.38 95 ASP A O 1
ATOM 761 N N . TYR A 1 96 ? 1.116 1.184 -15.532 1.00 97.62 96 TYR A N 1
ATOM 762 C CA . TYR A 1 96 ? 1.611 1.301 -16.908 1.00 97.62 96 TYR A CA 1
ATOM 763 C C . TYR A 1 96 ? 0.891 2.352 -17.743 1.00 97.62 96 TYR A C 1
ATOM 765 O O . TYR A 1 96 ? 1.384 2.728 -18.813 1.00 97.62 96 TYR A O 1
ATOM 773 N N . TYR A 1 97 ? -0.251 2.843 -17.263 1.00 97.44 97 TYR A N 1
ATOM 774 C CA . TYR A 1 97 ? -0.926 3.981 -17.868 1.00 97.44 97 TYR A CA 1
ATOM 775 C C . TYR A 1 97 ? -0.146 5.284 -17.641 1.00 97.44 97 TYR A C 1
ATOM 777 O O . TYR A 1 97 ? -0.057 6.107 -18.552 1.00 97.44 97 TYR A O 1
ATOM 785 N N . ARG A 1 98 ? 0.406 5.500 -16.439 1.00 96.38 98 ARG A N 1
ATOM 786 C CA . ARG A 1 98 ? 1.168 6.721 -16.110 1.00 96.38 98 ARG A CA 1
ATOM 787 C C . ARG A 1 98 ? 2.671 6.576 -16.287 1.00 96.38 98 ARG A C 1
ATOM 789 O O . ARG A 1 98 ? 3.327 7.566 -16.601 1.00 96.38 98 ARG A O 1
ATOM 796 N N . ILE A 1 99 ? 3.207 5.384 -16.064 1.00 96.50 99 ILE A N 1
ATOM 797 C CA . ILE A 1 99 ? 4.632 5.086 -16.159 1.00 96.50 99 ILE A CA 1
ATOM 798 C C . ILE A 1 99 ? 4.861 4.380 -17.492 1.00 96.50 99 ILE A C 1
ATOM 800 O O . ILE A 1 99 ? 4.486 3.226 -17.703 1.00 96.50 99 ILE A O 1
ATOM 804 N N . THR A 1 100 ? 5.422 5.119 -18.445 1.00 95.31 100 THR A N 1
ATOM 805 C CA . THR A 1 100 ? 5.535 4.670 -19.840 1.00 95.31 100 THR A CA 1
ATOM 806 C C . THR A 1 100 ? 6.958 4.318 -20.249 1.00 95.31 100 THR A C 1
ATOM 808 O O . THR A 1 100 ? 7.143 3.597 -21.228 1.00 95.31 100 THR A O 1
ATOM 811 N N . ASP A 1 101 ? 7.970 4.828 -19.545 1.00 97.00 101 ASP A N 1
ATOM 812 C CA . ASP A 1 101 ? 9.365 4.514 -19.839 1.00 97.00 101 ASP A CA 1
ATOM 813 C C . ASP A 1 101 ? 9.801 3.191 -19.193 1.00 97.00 101 ASP A C 1
ATOM 815 O O . ASP A 1 101 ? 9.300 2.769 -18.151 1.00 97.00 101 ASP A O 1
ATOM 819 N N . LYS A 1 102 ? 10.741 2.510 -19.852 1.00 96.62 102 LYS A N 1
ATOM 820 C CA . LYS A 1 102 ? 11.148 1.149 -19.485 1.00 96.62 102 LYS A CA 1
ATOM 821 C C . LYS A 1 102 ? 11.872 1.082 -18.143 1.00 96.62 102 LYS A C 1
ATOM 823 O O . LYS A 1 102 ? 11.689 0.108 -17.417 1.00 96.62 102 LYS A O 1
ATOM 828 N N . ASP A 1 103 ? 12.685 2.085 -17.827 1.00 97.62 103 ASP A N 1
ATOM 829 C CA . ASP A 1 103 ? 13.494 2.080 -16.609 1.00 97.62 103 ASP A CA 1
ATOM 830 C C . ASP A 1 103 ? 12.616 2.257 -15.371 1.00 97.62 103 ASP A C 1
ATOM 832 O O . ASP A 1 103 ? 12.758 1.506 -14.405 1.00 97.62 103 ASP A O 1
ATOM 836 N N . ASN A 1 104 ? 11.642 3.166 -15.429 1.00 97.94 104 ASN A N 1
ATOM 837 C CA . ASN A 1 104 ? 10.680 3.344 -14.352 1.00 97.94 104 ASN A CA 1
ATOM 838 C C . ASN A 1 104 ? 9.716 2.160 -14.227 1.00 97.94 104 ASN A C 1
ATOM 840 O O . ASN A 1 104 ? 9.427 1.771 -13.100 1.00 97.94 104 ASN A O 1
ATOM 844 N N . ARG A 1 105 ? 9.293 1.523 -15.332 1.00 97.81 105 ARG A N 1
ATOM 845 C CA . ARG A 1 105 ? 8.506 0.272 -15.260 1.00 97.81 105 ARG A CA 1
ATOM 846 C C . ARG A 1 105 ? 9.264 -0.854 -14.562 1.00 97.81 105 ARG A C 1
ATOM 848 O O . ARG A 1 105 ? 8.713 -1.567 -13.728 1.00 97.81 105 ARG A O 1
ATOM 855 N N . ARG A 1 106 ? 10.558 -0.998 -14.864 1.00 98.00 106 ARG A N 1
ATOM 856 C CA . ARG A 1 106 ? 11.422 -1.963 -14.173 1.00 98.00 106 ARG A CA 1
ATOM 857 C C . ARG A 1 106 ? 11.507 -1.649 -12.678 1.00 98.00 106 ARG A C 1
ATOM 859 O O . ARG A 1 106 ? 11.414 -2.562 -11.865 1.00 98.00 106 ARG A O 1
ATOM 866 N N . LYS A 1 107 ? 11.648 -0.369 -12.331 1.00 98.31 107 LYS A N 1
ATOM 867 C CA . LYS A 1 107 ? 11.775 0.087 -10.946 1.00 98.31 107 LYS A CA 1
ATOM 868 C C . LYS A 1 107 ? 10.488 -0.069 -10.131 1.00 98.31 107 LYS A C 1
ATOM 870 O O . LYS A 1 107 ? 10.554 -0.559 -9.011 1.00 98.31 107 LYS A O 1
ATOM 875 N N . GLU A 1 108 ? 9.321 0.309 -10.661 1.00 98.19 108 GLU A N 1
ATOM 876 C CA . GLU A 1 108 ? 8.049 0.088 -9.950 1.00 98.19 108 GLU A CA 1
ATOM 877 C C . GLU A 1 108 ? 7.788 -1.408 -9.730 1.00 98.19 108 GLU A C 1
ATOM 879 O O . GLU A 1 108 ? 7.341 -1.785 -8.650 1.00 98.19 108 GLU A O 1
ATOM 884 N N . LYS A 1 109 ? 8.154 -2.265 -10.698 1.00 98.38 109 LYS A N 1
ATOM 885 C CA . LYS A 1 109 ? 8.033 -3.719 -10.562 1.00 98.38 109 LYS A CA 1
ATOM 886 C C . LYS A 1 109 ? 8.940 -4.274 -9.474 1.00 98.38 109 LYS A C 1
ATOM 888 O O . LYS A 1 109 ? 8.481 -5.059 -8.655 1.00 98.38 109 LYS A O 1
ATOM 893 N N . GLU A 1 110 ? 10.198 -3.852 -9.430 1.00 98.50 110 GLU A N 1
ATOM 894 C CA . GLU A 1 110 ? 11.132 -4.246 -8.370 1.00 98.50 110 GLU A CA 1
ATOM 895 C C . GLU A 1 110 ? 10.603 -3.875 -6.976 1.00 98.50 110 GLU A C 1
ATOM 897 O O . GLU A 1 110 ? 10.584 -4.709 -6.073 1.00 98.50 110 GLU A O 1
ATOM 902 N N . VAL A 1 111 ? 10.099 -2.648 -6.816 1.00 98.75 111 VAL A N 1
ATOM 903 C CA . VAL A 1 111 ? 9.494 -2.193 -5.555 1.00 98.75 111 VAL A CA 1
ATOM 904 C C . VAL A 1 111 ? 8.233 -2.991 -5.219 1.00 98.75 111 VAL A C 1
ATOM 906 O O . VAL A 1 111 ? 8.043 -3.369 -4.064 1.00 98.75 111 VAL A O 1
ATOM 909 N N . PHE A 1 112 ? 7.382 -3.274 -6.209 1.00 98.75 112 PHE A N 1
ATOM 910 C CA . PHE A 1 112 ? 6.175 -4.070 -6.010 1.00 98.75 112 PHE A CA 1
ATOM 911 C C . PHE A 1 112 ? 6.508 -5.481 -5.513 1.00 98.75 112 PHE A C 1
ATOM 913 O O . PHE A 1 112 ? 5.934 -5.905 -4.514 1.00 98.75 112 PHE A O 1
ATOM 920 N N . LEU A 1 113 ? 7.480 -6.163 -6.128 1.00 98.69 113 LEU A N 1
ATOM 921 C CA . LEU A 1 113 ? 7.923 -7.499 -5.708 1.00 98.69 113 LEU A CA 1
ATOM 922 C C . LEU A 1 113 ? 8.435 -7.506 -4.261 1.00 98.69 113 LEU A C 1
ATOM 924 O O . LEU A 1 113 ? 7.985 -8.323 -3.464 1.00 98.69 113 LEU A O 1
ATOM 928 N N . LYS A 1 114 ? 9.285 -6.542 -3.880 1.00 98.75 114 LYS A N 1
ATOM 929 C CA . LYS A 1 114 ? 9.772 -6.414 -2.493 1.00 98.75 114 LYS A CA 1
ATOM 930 C C . LYS A 1 114 ? 8.636 -6.187 -1.484 1.00 98.75 114 LYS A C 1
ATOM 932 O O . LYS A 1 114 ? 8.693 -6.670 -0.355 1.00 98.75 114 LYS A O 1
ATOM 937 N N . LEU A 1 115 ? 7.590 -5.454 -1.870 1.00 98.75 115 LEU A N 1
ATOM 938 C CA . LEU A 1 115 ? 6.415 -5.231 -1.019 1.00 98.75 115 LEU A CA 1
ATOM 939 C C . LEU A 1 115 ? 5.511 -6.467 -0.923 1.00 98.75 115 LEU A C 1
ATOM 941 O O . LEU A 1 115 ? 4.927 -6.682 0.137 1.00 98.75 115 LEU A O 1
ATOM 945 N N . LEU A 1 116 ? 5.410 -7.274 -1.984 1.00 98.75 116 LEU A N 1
ATOM 946 C CA . LEU A 1 116 ? 4.711 -8.563 -1.956 1.00 98.75 116 LEU A CA 1
ATOM 947 C C . LEU A 1 116 ? 5.434 -9.572 -1.060 1.00 98.75 116 LEU A C 1
ATOM 949 O O . LEU A 1 116 ? 4.798 -10.174 -0.202 1.00 98.75 116 LEU A O 1
ATOM 953 N N . GLU A 1 117 ? 6.760 -9.679 -1.183 1.00 98.69 117 GLU A N 1
ATOM 954 C CA . GLU A 1 117 ? 7.593 -10.506 -0.295 1.00 98.69 117 GLU A CA 1
ATOM 955 C C . GLU A 1 117 ? 7.410 -10.104 1.173 1.00 98.69 117 GLU A C 1
ATOM 957 O O . GLU A 1 117 ? 7.269 -10.950 2.057 1.00 98.69 117 GLU A O 1
ATOM 962 N N . LEU A 1 118 ? 7.368 -8.796 1.446 1.00 98.69 118 LEU A N 1
ATOM 963 C CA . LEU A 1 118 ? 7.115 -8.292 2.789 1.00 98.69 118 LEU A CA 1
ATOM 964 C C . LEU A 1 118 ? 5.690 -8.613 3.270 1.00 98.69 118 LEU A C 1
ATOM 966 O O . LEU A 1 118 ? 5.509 -8.932 4.444 1.00 98.69 118 LEU A O 1
ATOM 970 N N . ALA A 1 119 ? 4.685 -8.523 2.397 1.00 98.62 119 ALA A N 1
ATOM 971 C CA . ALA A 1 119 ? 3.300 -8.843 2.736 1.00 98.62 119 ALA A CA 1
ATOM 972 C C . ALA A 1 119 ? 3.129 -10.320 3.101 1.00 98.62 119 ALA A C 1
ATOM 974 O O . ALA A 1 119 ? 2.569 -10.609 4.158 1.00 98.62 119 ALA A O 1
ATOM 975 N N . GLU A 1 120 ? 3.685 -11.221 2.289 1.00 98.38 120 GLU A N 1
ATOM 976 C CA . GLU A 1 120 ? 3.706 -12.667 2.532 1.00 98.38 120 GLU A CA 1
ATOM 977 C C . GLU A 1 120 ? 4.433 -12.990 3.845 1.00 98.38 120 GLU A C 1
ATOM 979 O O . GLU A 1 120 ? 3.864 -13.618 4.737 1.00 98.38 120 GLU A O 1
ATOM 984 N N . LYS A 1 121 ? 5.649 -12.453 4.041 1.00 98.25 121 LYS A N 1
ATOM 985 C CA . LYS A 1 121 ? 6.426 -12.621 5.285 1.00 98.25 121 LYS A CA 1
ATOM 986 C C . LYS A 1 121 ? 5.643 -12.211 6.537 1.00 98.25 121 LYS A C 1
ATOM 988 O O . LYS A 1 121 ? 5.852 -12.776 7.611 1.00 98.25 121 LYS A O 1
ATOM 993 N N . LEU A 1 122 ? 4.812 -11.176 6.429 1.00 98.00 122 LEU A N 1
ATOM 994 C CA . LEU A 1 122 ? 4.048 -10.624 7.546 1.00 98.00 122 LEU A CA 1
ATOM 995 C C . LEU A 1 122 ? 2.626 -11.187 7.651 1.00 98.00 122 LEU A C 1
ATOM 997 O O . LEU A 1 122 ? 1.894 -10.745 8.543 1.00 98.00 122 LEU A O 1
ATOM 1001 N N . GLU A 1 123 ? 2.239 -12.104 6.759 1.00 97.81 123 GLU A N 1
ATOM 1002 C CA . GLU A 1 123 ? 0.878 -12.638 6.627 1.00 97.81 123 GLU A CA 1
ATOM 1003 C C . GLU A 1 123 ? -0.161 -11.501 6.566 1.00 97.81 123 GLU A C 1
ATOM 1005 O O . GLU A 1 123 ? -1.172 -11.478 7.281 1.00 97.81 123 GLU A O 1
ATOM 1010 N N . LYS A 1 124 ? 0.143 -10.466 5.771 1.00 98.06 124 LYS A N 1
ATOM 1011 C CA . LYS A 1 124 ? -0.698 -9.278 5.619 1.00 98.06 124 LYS A CA 1
ATOM 1012 C C . LYS A 1 124 ? -1.425 -9.291 4.281 1.00 98.06 124 LYS A C 1
ATOM 1014 O O . LYS A 1 124 ? -0.766 -9.377 3.249 1.00 98.06 124 LYS A O 1
ATOM 1019 N N . PRO A 1 125 ? -2.746 -9.022 4.277 1.00 98.25 125 PRO A N 1
ATOM 1020 C CA . PRO A 1 125 ? -3.450 -8.716 3.042 1.00 98.25 125 PRO A CA 1
ATOM 1021 C C . PRO A 1 125 ? -2.813 -7.523 2.326 1.00 98.25 125 PRO A C 1
ATOM 1023 O O . PRO A 1 125 ? -2.198 -6.653 2.959 1.00 98.25 125 PRO A O 1
ATOM 1026 N N . ILE A 1 126 ? -3.053 -7.428 1.021 1.00 98.50 126 ILE A N 1
ATOM 1027 C CA . ILE A 1 126 ? -2.584 -6.324 0.181 1.00 98.50 126 ILE A CA 1
ATOM 1028 C C . ILE A 1 126 ? -3.741 -5.525 -0.427 1.00 98.50 126 ILE A C 1
ATOM 1030 O O . ILE A 1 126 ? -4.835 -6.044 -0.640 1.00 98.50 126 ILE A O 1
ATOM 1034 N N . SER A 1 127 ? -3.487 -4.251 -0.729 1.00 98.56 127 SER A N 1
ATOM 1035 C CA . SER A 1 127 ? -4.352 -3.421 -1.579 1.00 98.56 127 SER A CA 1
ATOM 1036 C C . SER A 1 127 ? -3.578 -2.995 -2.818 1.00 98.56 127 SER A C 1
ATOM 1038 O O . SER A 1 127 ? -2.560 -2.308 -2.698 1.00 98.56 127 SER A O 1
ATOM 1040 N N . VAL A 1 128 ? -4.080 -3.386 -3.991 1.00 98.50 128 VAL A N 1
ATOM 1041 C CA . VAL A 1 128 ? -3.309 -3.364 -5.239 1.00 98.50 128 VAL A CA 1
ATOM 1042 C C . VAL A 1 128 ? -3.817 -2.320 -6.230 1.00 98.50 128 VAL A C 1
ATOM 1044 O O . VAL A 1 128 ? -5.003 -2.282 -6.549 1.00 98.50 128 VAL A O 1
ATOM 1047 N N . HIS A 1 129 ? -2.889 -1.532 -6.768 1.00 98.62 129 HIS A N 1
ATOM 1048 C CA . HIS A 1 129 ? -3.057 -0.709 -7.962 1.00 98.62 129 HIS A CA 1
ATOM 1049 C C . HIS A 1 129 ? -2.575 -1.475 -9.191 1.00 98.62 129 HIS A C 1
ATOM 1051 O O . HIS A 1 129 ? -1.466 -2.005 -9.196 1.00 98.62 129 HIS A O 1
ATOM 1057 N N . SER A 1 130 ? -3.374 -1.525 -10.251 1.00 98.50 130 SER A N 1
ATOM 1058 C CA . SER A 1 130 ? -3.057 -2.345 -11.431 1.00 98.50 130 SER A CA 1
ATOM 1059 C C . SER A 1 130 ? -3.335 -1.652 -12.762 1.00 98.50 130 SER A C 1
ATOM 1061 O O . SER A 1 130 ? -3.490 -2.305 -13.791 1.00 98.50 130 SER A O 1
ATOM 1063 N N . ARG A 1 131 ? -3.435 -0.321 -12.766 1.00 98.19 131 ARG A N 1
ATOM 1064 C CA . ARG A 1 131 ? -3.943 0.435 -13.916 1.00 98.19 131 ARG A CA 1
ATOM 1065 C C . ARG A 1 131 ? -3.089 0.229 -15.175 1.00 98.19 131 ARG A C 1
ATOM 1067 O O . ARG A 1 131 ? -1.971 0.738 -15.266 1.00 98.19 131 ARG A O 1
ATOM 1074 N N . GLY A 1 132 ? -3.664 -0.418 -16.191 1.00 97.62 132 GLY A N 1
ATOM 1075 C CA . GLY A 1 132 ? -2.988 -0.729 -17.456 1.00 97.62 132 GLY A CA 1
ATOM 1076 C C . GLY A 1 132 ? -1.917 -1.822 -17.349 1.00 97.62 132 GLY A C 1
ATOM 1077 O O . GLY A 1 132 ? -1.144 -2.000 -18.290 1.00 97.62 132 GLY A O 1
ATOM 1078 N N . ALA A 1 133 ? -1.841 -2.494 -16.201 1.00 97.81 133 ALA A N 1
ATOM 1079 C CA . ALA A 1 133 ? -0.903 -3.559 -15.868 1.00 97.81 133 ALA A CA 1
A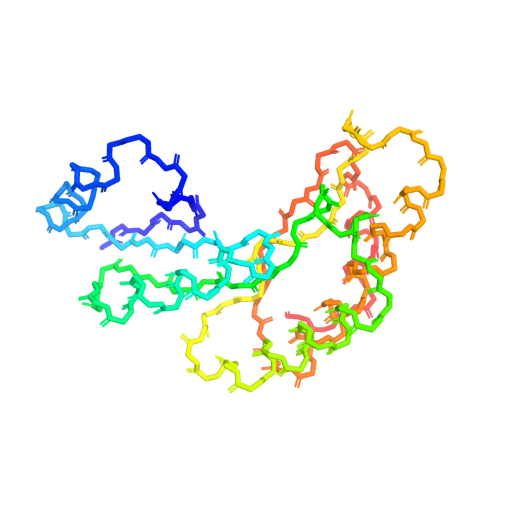TOM 1080 C C . ALA A 1 133 ? -1.640 -4.767 -15.253 1.00 97.81 13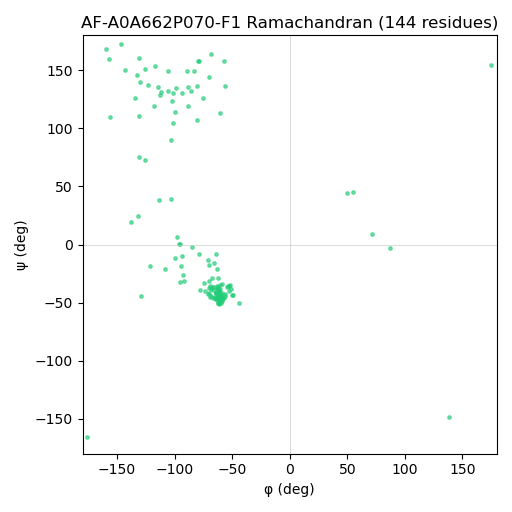3 ALA A C 1
ATOM 1082 O O . ALA A 1 133 ? -1.063 -5.528 -14.483 1.00 97.81 133 ALA A O 1
ATOM 1083 N N . GLU A 1 134 ? -2.933 -4.921 -15.548 1.00 98.19 134 GLU A N 1
ATOM 1084 C CA . GLU A 1 134 ? -3.840 -5.849 -14.873 1.00 98.19 134 GLU A CA 1
ATOM 1085 C C . GLU A 1 134 ? -3.381 -7.307 -15.007 1.00 98.19 134 GLU A C 1
ATOM 1087 O O . GLU A 1 134 ? -3.298 -8.014 -14.004 1.00 98.19 134 GLU A O 1
ATOM 1092 N N . GLU A 1 135 ? -3.042 -7.735 -16.227 1.00 97.81 135 GLU A N 1
ATOM 1093 C CA . GLU A 1 135 ? -2.550 -9.092 -16.508 1.00 97.81 135 GLU A CA 1
ATOM 1094 C C . GLU A 1 135 ? -1.238 -9.370 -15.769 1.00 97.81 135 GLU A C 1
ATOM 1096 O O . GLU A 1 135 ? -1.131 -10.364 -15.056 1.00 97.81 135 GLU A O 1
ATOM 1101 N N . GLU A 1 136 ? -0.272 -8.452 -15.851 1.00 97.31 136 GLU A N 1
ATOM 1102 C CA . GLU A 1 136 ? 1.030 -8.626 -15.202 1.00 97.31 136 GLU A CA 1
ATOM 1103 C C . GLU A 1 136 ? 0.922 -8.636 -13.674 1.00 97.31 136 GLU A C 1
ATOM 1105 O O . GLU A 1 136 ? 1.621 -9.405 -13.012 1.00 97.31 136 GLU A O 1
ATOM 1110 N N . VAL A 1 137 ? 0.029 -7.826 -13.097 1.00 98.31 137 VAL A N 1
ATOM 1111 C CA . VAL A 1 137 ? -0.264 -7.877 -11.662 1.00 98.31 137 VAL A CA 1
ATOM 1112 C C . VAL A 1 137 ? -0.819 -9.251 -11.288 1.00 98.31 137 VAL A C 1
ATOM 1114 O O . VAL A 1 137 ? -0.297 -9.864 -10.363 1.00 98.31 137 VAL A O 1
ATOM 1117 N N . ILE A 1 138 ? -1.827 -9.765 -12.001 1.00 97.44 138 ILE A N 1
ATOM 1118 C CA . ILE A 1 138 ? -2.427 -11.077 -11.698 1.00 97.44 138 ILE A CA 1
ATOM 1119 C C . ILE A 1 138 ? -1.390 -12.201 -11.808 1.00 97.44 138 ILE A C 1
ATOM 1121 O O . ILE A 1 138 ? -1.300 -13.037 -10.910 1.00 97.44 138 ILE A O 1
ATOM 1125 N N . GLU A 1 139 ? -0.586 -12.209 -12.873 1.00 97.19 139 GLU A N 1
ATOM 1126 C CA . GLU A 1 139 ? 0.492 -13.186 -13.059 1.00 97.19 139 GLU A CA 1
ATOM 1127 C C . GLU A 1 139 ? 1.521 -13.120 -11.927 1.00 97.19 139 GLU A C 1
ATOM 1129 O O . GLU A 1 139 ? 1.923 -14.153 -11.390 1.00 97.19 139 GLU A O 1
ATOM 1134 N N . THR A 1 140 ? 1.914 -11.907 -11.527 1.00 96.62 140 THR A N 1
ATOM 1135 C CA . THR A 1 140 ? 2.872 -11.697 -10.435 1.00 96.62 140 THR A CA 1
ATOM 1136 C C . THR A 1 140 ? 2.328 -12.239 -9.115 1.00 96.62 140 THR A C 1
ATOM 1138 O O . THR A 1 140 ? 3.038 -12.949 -8.405 1.00 96.62 140 THR A O 1
ATOM 1141 N N . LEU A 1 141 ? 1.058 -11.960 -8.804 1.00 96.38 141 LEU A N 1
ATOM 1142 C CA . LEU A 1 141 ? 0.410 -12.427 -7.576 1.00 96.38 141 LEU A CA 1
ATOM 1143 C C . LEU A 1 141 ? 0.329 -13.956 -7.486 1.00 96.38 141 LEU A C 1
ATOM 1145 O O . LEU A 1 141 ? 0.390 -14.491 -6.387 1.00 96.38 141 LEU A O 1
ATOM 1149 N N . GLY A 1 142 ? 0.258 -14.670 -8.615 1.00 93.25 142 GLY A N 1
ATOM 1150 C CA . GLY A 1 142 ? 0.241 -16.138 -8.632 1.00 93.25 142 GLY A CA 1
ATOM 1151 C C . GLY A 1 142 ? 1.517 -16.809 -8.103 1.00 93.25 142 GLY A C 1
ATOM 1152 O O . GLY A 1 142 ? 1.536 -18.030 -7.962 1.00 93.25 142 GLY A O 1
ATOM 1153 N N . SER A 1 143 ? 2.574 -16.038 -7.828 1.00 93.62 143 SER A N 1
ATOM 1154 C CA . SER A 1 143 ? 3.838 -16.532 -7.262 1.00 93.62 143 SER A CA 1
ATOM 1155 C C . SER A 1 143 ? 3.943 -16.392 -5.737 1.00 93.62 143 SER A C 1
ATOM 1157 O O . SER A 1 143 ? 4.974 -16.775 -5.190 1.00 93.62 143 SER A O 1
ATOM 1159 N N . TYR A 1 144 ? 2.917 -15.854 -5.069 1.00 94.12 144 TYR A N 1
ATOM 1160 C CA . TYR A 1 144 ? 2.907 -15.579 -3.627 1.00 94.12 144 TYR A CA 1
ATOM 1161 C C . TYR A 1 144 ? 1.705 -16.243 -2.934 1.00 94.12 144 TYR A C 1
ATOM 1163 O O . TYR A 1 144 ? 0.649 -16.411 -3.548 1.00 94.12 144 TYR A O 1
ATOM 1171 N N . ASP A 1 145 ? 1.856 -16.584 -1.653 1.00 92.00 145 ASP A N 1
ATOM 1172 C CA . ASP A 1 145 ? 0.797 -17.086 -0.765 1.00 92.00 145 ASP A CA 1
ATOM 1173 C C . ASP A 1 145 ? 0.330 -15.960 0.181 1.00 92.00 145 ASP A C 1
ATOM 1175 O O . ASP A 1 145 ? 0.914 -15.722 1.239 1.00 92.00 145 ASP A O 1
ATOM 1179 N N . LEU A 1 146 ? -0.679 -15.198 -0.259 1.00 85.75 146 LEU A N 1
ATOM 1180 C CA . LEU A 1 146 ? -1.138 -13.934 0.350 1.00 85.75 146 LEU A CA 1
ATOM 1181 C C . LEU A 1 146 ? -2.524 -14.024 1.000 1.00 85.75 146 LEU A C 1
ATOM 1183 O O . LEU A 1 146 ? -3.399 -14.737 0.456 1.00 85.75 146 LEU A O 1
#

Solvent-accessible surface area (backbone atoms only — not comparable to full-atom values): 7725 Å² total; per-residue (Å²): 127,56,66,48,80,76,44,49,53,92,77,42,94,56,34,68,64,51,50,52,48,29,60,76,70,55,31,33,36,29,30,41,7,42,32,77,71,43,27,56,50,31,52,55,50,23,68,74,41,61,94,39,38,42,27,18,40,37,45,23,29,87,46,37,55,73,52,52,72,71,57,45,55,54,45,53,53,52,49,59,76,43,46,91,74,38,73,28,42,10,32,27,31,41,41,46,72,83,45,77,53,69,69,50,45,52,39,13,48,54,50,30,52,57,50,48,55,50,24,40,77,66,76,30,48,73,40,80,44,35,51,79,29,52,67,62,49,55,61,57,51,73,78,59,79,112